Protein AF-A0A6A5R6W8-F1 (afdb_monomer_lite)

Organism: NCBI:txid1150837

Sequence (147 aa):
MFTYLPLYRVLVCQEHCYAVYNLDEHLKRLHKLPSAERRRLIASYSGLALSPPERVPAPEPYGPPVAELGAPQSAFLCCQAAQQGADDNHPDTTTTTTTTTTSSSSSSSSNRTSCSFITTSYTWIKKHTNQQHSTQLSRWSTPSAAS

Foldseek 3Di:
DWDQDVLQLFIFDLVQLDTDDPQLVCCCPPVVDDPVVSVVVCVVCVPRDHDDPVPRDDPDPPDDDPPSSPDDADKDFQQFFFDDDPPPDDDDDDDDDDDDDDDDDDDPVPPRHGRRDIGRDPVVSQVCCVPGVVDNCPDDDDDPPDD

pLDDT: mean 77.21, std 21.68, range [32.5, 97.5]

Secondary structure (DSSP, 8-state):
-EEEETTTTEEEETTTTEEES-HHHHHHHTS---HHHHHHHHHHHTT--PPPGGGSPPPPTTPPP-GGG-SPPP-EEP-SBP-------------------------------B---EES-HHHHHHHHHHHS-------PPPP---

Structure (mmCIF, N/CA/C/O backbone):
data_AF-A0A6A5R6W8-F1
#
_entry.id   AF-A0A6A5R6W8-F1
#
loop_
_atom_site.group_PDB
_atom_site.id
_atom_site.type_symbol
_atom_site.label_atom_id
_atom_site.label_alt_id
_atom_site.label_comp_id
_atom_site.label_asym_id
_atom_site.label_entity_id
_atom_site.label_seq_id
_atom_site.pdbx_PDB_ins_code
_atom_site.Cartn_x
_atom_site.Cartn_y
_atom_site.Cartn_z
_atom_site.occupancy
_atom_site.B_iso_or_equiv
_atom_site.auth_seq_id
_atom_site.auth_comp_id
_atom_site.auth_asym_id
_atom_site.auth_atom_id
_atom_site.pdbx_PDB_model_num
ATOM 1 N N . MET A 1 1 ? -9.449 7.305 3.340 1.00 86.38 1 MET A N 1
ATOM 2 C CA . MET A 1 1 ? -10.426 6.242 2.979 1.00 86.38 1 MET A CA 1
ATOM 3 C C . MET A 1 1 ? -9.690 4.918 2.776 1.00 86.38 1 MET A C 1
ATOM 5 O O . MET A 1 1 ? -8.540 4.954 2.340 1.00 86.38 1 MET A O 1
ATOM 9 N N . PHE A 1 2 ? -10.304 3.780 3.125 1.00 95.38 2 PHE A N 1
ATOM 10 C CA . PHE A 1 2 ? -9.691 2.452 2.977 1.00 95.38 2 PHE A CA 1
ATOM 11 C C . PHE A 1 2 ? -10.521 1.550 2.068 1.00 95.38 2 PHE A C 1
ATOM 13 O O . PHE A 1 2 ? -11.739 1.490 2.220 1.00 95.38 2 PHE A O 1
ATOM 20 N N . THR A 1 3 ? -9.848 0.806 1.192 1.00 96.38 3 THR A N 1
ATOM 21 C CA . THR A 1 3 ? -10.483 -0.159 0.286 1.00 96.38 3 THR A CA 1
ATOM 22 C C . THR A 1 3 ? -9.900 -1.539 0.505 1.00 96.38 3 THR A C 1
ATOM 24 O O . THR A 1 3 ? -8.683 -1.716 0.503 1.00 96.38 3 THR A O 1
ATOM 27 N N . TYR A 1 4 ? -10.759 -2.537 0.683 1.00 96.69 4 TYR A N 1
ATOM 28 C CA . TYR A 1 4 ? -10.323 -3.926 0.709 1.00 96.69 4 TYR A CA 1
ATOM 29 C C . TYR A 1 4 ? -10.217 -4.465 -0.718 1.00 96.69 4 TYR A C 1
ATOM 31 O O . TYR A 1 4 ? -11.180 -4.378 -1.477 1.00 96.69 4 TYR A O 1
ATOM 39 N N . LEU A 1 5 ? -9.067 -5.040 -1.068 1.00 95.38 5 LEU A N 1
ATOM 40 C CA . LEU A 1 5 ? -8.842 -5.731 -2.336 1.00 95.38 5 LEU A CA 1
ATOM 41 C C . LEU A 1 5 ? -8.879 -7.249 -2.103 1.00 95.38 5 LEU A C 1
ATOM 43 O O . LEU A 1 5 ? -7.874 -7.808 -1.655 1.00 95.38 5 LEU A O 1
ATOM 47 N N . PRO A 1 6 ? -9.992 -7.945 -2.414 1.00 93.94 6 PRO A N 1
ATOM 48 C CA . PRO A 1 6 ? -10.163 -9.357 -2.069 1.00 93.94 6 PRO A CA 1
ATOM 49 C C . PRO A 1 6 ? -9.150 -10.284 -2.741 1.00 93.94 6 PRO A C 1
ATOM 51 O O . PRO A 1 6 ? -8.713 -11.244 -2.116 1.00 93.94 6 PRO A O 1
ATOM 54 N N . LEU A 1 7 ? -8.745 -9.973 -3.979 1.00 92.62 7 LEU A N 1
ATOM 55 C CA . LEU A 1 7 ? -7.785 -10.772 -4.750 1.00 92.62 7 LEU A CA 1
ATOM 56 C C . LEU A 1 7 ? -6.431 -10.897 -4.036 1.00 92.62 7 LEU A C 1
ATOM 58 O O . LEU A 1 7 ? -5.840 -11.970 -3.990 1.00 92.62 7 LEU A O 1
ATOM 62 N N . TYR A 1 8 ? -5.973 -9.799 -3.437 1.00 94.81 8 TYR A N 1
ATOM 63 C CA . TYR A 1 8 ? -4.705 -9.727 -2.707 1.00 94.81 8 TYR A CA 1
ATOM 64 C C . TYR A 1 8 ? -4.890 -9.923 -1.197 1.00 94.81 8 TYR A C 1
ATOM 66 O O . TYR A 1 8 ? -3.919 -10.136 -0.473 1.00 94.81 8 TYR A O 1
ATOM 74 N N . ARG A 1 9 ? -6.142 -9.847 -0.724 1.00 96.12 9 ARG A N 1
ATOM 75 C CA . ARG A 1 9 ? -6.536 -9.821 0.687 1.00 96.12 9 ARG A CA 1
ATOM 76 C C . ARG A 1 9 ? -5.799 -8.731 1.463 1.00 96.12 9 ARG A C 1
ATOM 78 O O . ARG A 1 9 ? -5.284 -8.964 2.551 1.00 96.12 9 ARG A O 1
ATOM 85 N N . VAL A 1 10 ? -5.737 -7.530 0.899 1.00 96.56 10 VAL A N 1
ATOM 86 C CA . VAL A 1 10 ? -5.079 -6.373 1.525 1.00 96.56 10 VAL A CA 1
ATOM 87 C C . VAL A 1 10 ? -6.054 -5.226 1.715 1.00 96.56 10 VAL A C 1
ATOM 89 O O . VAL A 1 10 ? -7.017 -5.084 0.962 1.00 96.56 10 VAL A O 1
ATOM 92 N N . LEU A 1 11 ? -5.781 -4.387 2.710 1.00 97.44 11 LEU A N 1
ATOM 93 C CA . LEU A 1 11 ? -6.490 -3.135 2.926 1.00 97.44 11 LEU A CA 1
ATOM 94 C C . LEU A 1 11 ? -5.629 -1.986 2.397 1.00 97.44 11 LEU A C 1
ATOM 96 O O . LEU A 1 11 ? -4.538 -1.762 2.901 1.00 97.44 11 LEU A O 1
ATOM 100 N N . VAL A 1 12 ? -6.084 -1.259 1.386 1.00 96.94 12 VAL A N 1
ATOM 101 C CA . VAL A 1 12 ? -5.343 -0.142 0.789 1.00 96.94 12 VAL A CA 1
ATOM 102 C C . VAL A 1 12 ? -5.766 1.166 1.436 1.00 96.94 12 VAL A C 1
ATOM 104 O O . VAL A 1 12 ? -6.958 1.445 1.555 1.00 96.94 12 VAL A O 1
ATOM 107 N N . CYS A 1 13 ? -4.795 1.983 1.838 1.00 96.62 13 CYS A N 1
ATOM 108 C CA . CYS A 1 13 ? -5.046 3.372 2.193 1.00 96.62 13 CYS A CA 1
ATOM 109 C C . CYS A 1 13 ? -5.011 4.226 0.923 1.00 96.62 13 CYS A C 1
ATOM 111 O O . CYS A 1 13 ? -3.942 4.413 0.348 1.00 96.62 13 CYS A O 1
ATOM 113 N N . GLN A 1 14 ? -6.150 4.784 0.517 1.00 93.94 14 GLN A N 1
ATOM 114 C CA . GLN A 1 14 ? -6.231 5.602 -0.699 1.00 93.94 14 GLN A CA 1
ATOM 115 C C . GLN 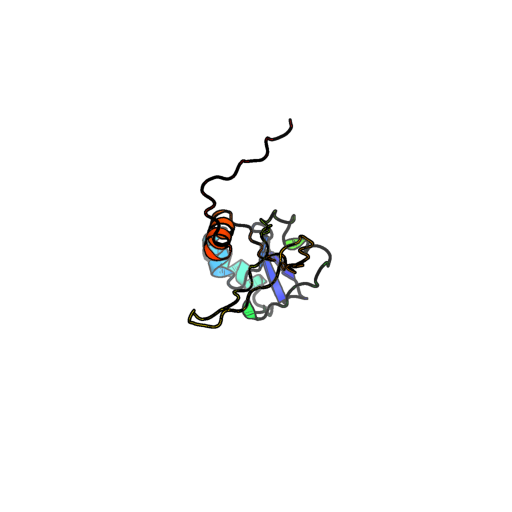A 1 14 ? -5.504 6.951 -0.576 1.00 93.94 14 GLN A C 1
ATOM 117 O O . GLN A 1 14 ? -5.119 7.533 -1.578 1.00 93.94 14 GLN A O 1
ATOM 122 N N . GLU A 1 15 ? -5.301 7.461 0.644 1.00 93.88 15 GLU A N 1
ATOM 123 C CA . GLU A 1 15 ? -4.582 8.729 0.859 1.00 93.88 15 GLU A CA 1
ATOM 124 C C . GLU A 1 15 ? -3.065 8.570 0.708 1.00 93.88 15 GLU A C 1
ATOM 126 O O . GLU A 1 15 ? -2.385 9.500 0.289 1.00 93.88 15 GLU A O 1
ATOM 131 N N . HIS A 1 16 ? -2.535 7.391 1.045 1.00 93.62 16 HIS A N 1
ATOM 132 C CA . HIS A 1 16 ? -1.099 7.113 0.986 1.00 93.62 16 HIS A CA 1
ATOM 133 C C . HIS A 1 16 ? -0.713 6.155 -0.149 1.00 93.62 16 HIS A C 1
ATOM 135 O O . HIS A 1 16 ? 0.471 5.905 -0.355 1.00 93.62 16 HIS A O 1
ATOM 141 N N . CYS A 1 17 ? -1.698 5.638 -0.887 1.00 93.75 17 CYS A N 1
ATOM 142 C CA . CYS A 1 17 ? -1.524 4.793 -2.065 1.00 93.75 17 CYS A CA 1
ATOM 143 C C . CYS A 1 17 ? -0.711 3.509 -1.820 1.00 93.75 17 CYS A C 1
ATOM 145 O O . CYS A 1 17 ? 0.094 3.109 -2.659 1.00 93.75 17 CYS A O 1
ATOM 147 N N . TYR A 1 18 ? -0.905 2.844 -0.676 1.00 92.56 18 TYR A N 1
ATOM 148 C CA . TYR A 1 18 ? -0.271 1.549 -0.402 1.00 92.56 18 TYR A CA 1
ATOM 149 C C . TYR A 1 18 ? -1.110 0.643 0.514 1.00 92.56 18 TYR A C 1
ATOM 151 O O . TYR A 1 18 ? -2.032 1.087 1.207 1.00 92.56 18 TYR A O 1
ATOM 159 N N . ALA A 1 19 ? -0.777 -0.652 0.511 1.00 94.50 19 ALA A N 1
ATOM 160 C CA . ALA A 1 19 ? -1.413 -1.680 1.331 1.00 94.50 19 ALA A CA 1
ATOM 161 C C . ALA A 1 19 ? -0.975 -1.622 2.809 1.00 94.50 19 ALA A C 1
ATOM 163 O O . ALA A 1 19 ? 0.210 -1.603 3.132 1.00 94.50 19 ALA A O 1
ATOM 164 N N . VAL A 1 20 ? -1.945 -1.650 3.717 1.00 95.75 20 VAL A N 1
ATOM 165 C CA . VAL A 1 20 ? -1.792 -1.552 5.167 1.00 95.75 20 VAL A CA 1
ATOM 166 C C . VAL A 1 20 ? -2.123 -2.897 5.809 1.00 95.75 20 VAL A C 1
ATOM 168 O O . VAL A 1 20 ? -3.234 -3.404 5.669 1.00 95.75 20 VAL A O 1
ATOM 171 N N . TYR A 1 21 ? -1.169 -3.452 6.559 1.00 95.25 21 TYR A N 1
ATOM 172 C CA . TYR A 1 21 ? -1.388 -4.654 7.373 1.00 95.25 21 TYR A CA 1
ATOM 173 C C . TYR A 1 21 ? -1.665 -4.309 8.845 1.00 95.25 21 TYR A C 1
ATOM 175 O O . TYR A 1 21 ? -2.635 -4.781 9.429 1.00 95.25 21 TYR A O 1
ATOM 183 N N . ASN A 1 22 ? -0.862 -3.419 9.443 1.00 95.06 22 ASN A N 1
ATOM 184 C CA . ASN A 1 22 ? -1.089 -2.925 10.803 1.00 95.06 22 ASN A CA 1
ATOM 185 C C . ASN A 1 22 ? -1.860 -1.595 10.780 1.00 95.06 22 ASN A C 1
ATOM 187 O O . ASN A 1 22 ? -1.268 -0.513 10.748 1.00 95.06 22 ASN A O 1
ATOM 191 N N . LEU A 1 23 ? -3.192 -1.692 10.772 1.00 95.69 23 LEU A N 1
ATOM 192 C CA . LEU A 1 23 ? -4.072 -0.532 10.642 1.00 95.69 23 LEU A CA 1
ATOM 193 C C . LEU A 1 23 ? -3.971 0.442 11.829 1.00 95.69 23 LEU A C 1
ATOM 195 O O . LEU A 1 23 ? -3.993 1.649 11.601 1.00 95.69 23 LEU A O 1
ATOM 199 N N . ASP A 1 24 ? -3.817 -0.031 13.073 1.00 96.50 24 ASP A N 1
ATOM 200 C CA . ASP A 1 24 ? -3.725 0.875 14.235 1.00 96.50 24 ASP A CA 1
ATOM 201 C C . ASP A 1 24 ? -2.484 1.769 14.162 1.00 96.50 24 ASP A C 1
ATOM 203 O O . ASP A 1 24 ? -2.588 2.992 14.293 1.00 96.50 24 ASP A O 1
ATOM 207 N N . GLU A 1 25 ? -1.319 1.177 13.884 1.00 96.94 25 GLU A N 1
ATOM 208 C CA . GLU A 1 25 ? -0.062 1.922 13.772 1.00 96.94 25 GLU A CA 1
ATOM 209 C C . GLU A 1 25 ? -0.104 2.901 12.587 1.00 96.94 25 GLU A C 1
ATOM 211 O O . GLU A 1 25 ? 0.305 4.056 12.722 1.00 96.94 25 GLU A O 1
ATOM 216 N N . HIS A 1 26 ? -0.670 2.486 11.448 1.00 97.00 26 HIS A N 1
ATOM 217 C CA . HIS A 1 26 ? -0.867 3.352 10.279 1.00 97.00 26 HIS A CA 1
ATOM 218 C C . HIS A 1 26 ? -1.735 4.574 10.608 1.00 97.00 26 HIS A C 1
ATOM 220 O O . HIS A 1 26 ? -1.334 5.718 10.373 1.00 97.00 26 HIS A O 1
ATOM 226 N N . LEU A 1 27 ? -2.904 4.349 11.213 1.00 97.31 27 LEU A N 1
ATOM 227 C CA . LEU A 1 27 ? -3.829 5.413 11.607 1.00 97.31 27 LEU A CA 1
ATOM 228 C C . LEU A 1 27 ? -3.221 6.349 12.653 1.00 97.31 27 LEU A C 1
ATOM 230 O O . LEU A 1 27 ? -3.457 7.556 12.614 1.00 97.31 27 LEU A O 1
ATOM 234 N N . LYS A 1 28 ? -2.432 5.808 13.585 1.00 97.50 28 LYS A N 1
ATOM 235 C CA . LYS A 1 28 ? -1.751 6.582 14.624 1.00 97.50 28 LYS A CA 1
ATOM 236 C C . LYS A 1 28 ? -0.644 7.463 14.048 1.00 97.50 28 LYS A C 1
ATOM 238 O O . LYS A 1 28 ? -0.548 8.626 14.429 1.00 97.50 28 LYS A O 1
ATOM 243 N N . ARG A 1 29 ? 0.205 6.928 13.168 1.00 97.31 29 ARG A N 1
ATOM 244 C CA . ARG A 1 29 ? 1.376 7.656 12.657 1.00 97.31 29 ARG A CA 1
ATOM 245 C C . ARG A 1 29 ? 1.029 8.648 11.559 1.00 97.31 29 ARG A C 1
ATOM 247 O O . ARG A 1 29 ? 1.541 9.764 11.580 1.00 97.31 29 ARG A O 1
ATOM 254 N N . LEU A 1 30 ? 0.212 8.226 10.596 1.00 97.12 30 LEU A N 1
ATOM 255 C CA . LEU A 1 30 ? 0.041 8.963 9.345 1.00 97.12 30 LEU A CA 1
ATOM 256 C C . LEU A 1 30 ? -1.227 9.799 9.327 1.00 97.12 30 LEU A C 1
ATOM 258 O O . LEU A 1 30 ? -1.169 10.976 8.991 1.00 97.12 30 LEU A O 1
ATOM 262 N N . HIS A 1 31 ? -2.343 9.237 9.788 1.00 96.44 31 HIS A N 1
ATOM 263 C CA . HIS A 1 31 ? -3.587 9.999 9.911 1.00 96.44 31 HIS A CA 1
ATOM 264 C C . HIS A 1 31 ? -3.732 10.699 11.273 1.00 96.44 31 HIS A C 1
ATOM 266 O O . HIS A 1 31 ? -4.599 11.549 11.435 1.00 96.44 31 HIS A O 1
ATOM 272 N N . LYS A 1 32 ? -2.880 10.366 12.257 1.00 96.62 32 LYS A N 1
ATOM 273 C CA . LYS A 1 32 ? -2.865 10.953 13.610 1.00 96.62 32 LYS A CA 1
ATOM 274 C C . LYS A 1 32 ? -4.223 10.888 14.323 1.00 96.62 32 LYS A C 1
ATOM 276 O O . LYS A 1 32 ? -4.556 11.770 15.113 1.00 96.62 32 LYS A O 1
ATOM 281 N N . LEU A 1 33 ? -4.995 9.825 14.080 1.00 96.31 33 LEU A N 1
ATOM 282 C CA . LEU A 1 33 ? -6.324 9.677 14.677 1.00 96.31 33 LEU A CA 1
ATOM 283 C C . LEU A 1 33 ? -6.242 9.453 16.202 1.00 96.31 33 LEU A C 1
ATOM 285 O O . LEU A 1 33 ? -5.396 8.674 16.674 1.00 96.31 33 LEU A O 1
ATOM 289 N N . PRO A 1 34 ? -7.168 10.041 16.982 1.00 96.69 34 PRO A N 1
ATOM 290 C CA .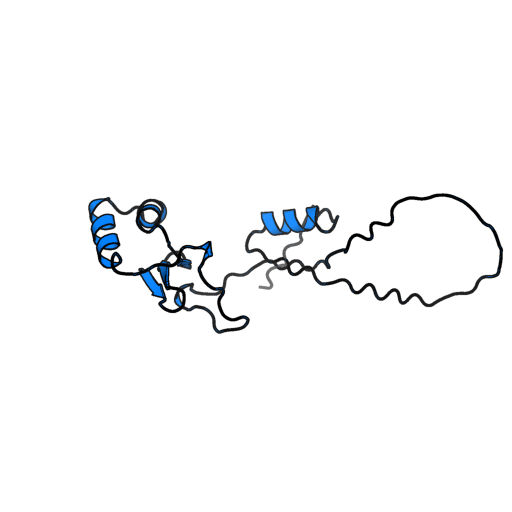 PRO A 1 34 ? -7.300 9.770 18.408 1.00 96.69 34 PRO A CA 1
ATOM 291 C C . PRO A 1 34 ? -7.765 8.329 18.673 1.00 96.69 34 PRO A C 1
ATOM 293 O O . PRO A 1 34 ? -8.441 7.698 17.862 1.00 96.69 34 PRO A O 1
ATOM 296 N N . SER A 1 35 ? -7.425 7.795 19.852 1.00 96.88 35 SER A N 1
ATOM 297 C CA . SER A 1 35 ? -7.616 6.371 20.197 1.00 96.88 35 SER A CA 1
ATOM 298 C C . SER A 1 35 ? -9.058 5.866 20.038 1.00 96.88 35 SER A C 1
ATOM 300 O O . SER A 1 35 ? -9.276 4.757 19.550 1.00 96.88 35 SER A O 1
ATOM 302 N N . ALA A 1 36 ? -10.058 6.657 20.440 1.00 96.88 36 ALA A N 1
ATOM 303 C CA . ALA A 1 36 ? -11.461 6.256 20.326 1.00 96.88 36 ALA A CA 1
ATOM 304 C C . ALA A 1 36 ? -11.892 6.073 18.862 1.00 96.88 36 ALA A C 1
ATOM 306 O O . ALA A 1 36 ? -12.563 5.098 18.530 1.00 96.88 36 ALA A O 1
ATOM 307 N N . GLU A 1 37 ? -11.461 6.974 17.982 1.00 96.56 37 GLU A N 1
ATOM 308 C CA . GLU A 1 37 ? -11.792 6.933 16.560 1.00 96.56 37 GLU A CA 1
ATOM 309 C C . GLU A 1 37 ? -11.046 5.810 15.835 1.00 96.56 37 GLU A C 1
ATOM 311 O O . GLU A 1 37 ? -11.669 5.046 15.098 1.00 96.56 37 GLU A O 1
ATOM 316 N N . ARG A 1 38 ? -9.750 5.614 16.134 1.00 96.75 38 ARG A N 1
ATOM 317 C CA . ARG A 1 38 ? -8.989 4.469 15.602 1.00 96.75 38 ARG A CA 1
ATOM 318 C C . ARG A 1 38 ? -9.654 3.145 15.939 1.00 96.75 38 ARG A C 1
ATOM 320 O O . ARG A 1 38 ? -9.835 2.325 15.049 1.00 96.75 38 ARG A O 1
ATOM 327 N N . ARG A 1 39 ? -10.073 2.945 17.195 1.00 96.88 39 ARG A N 1
ATOM 328 C CA . ARG A 1 39 ? -10.757 1.710 17.619 1.00 96.88 39 ARG A CA 1
ATOM 329 C C . ARG A 1 39 ? -12.048 1.464 16.844 1.00 96.88 39 ARG A C 1
ATOM 331 O O . ARG A 1 39 ? -12.286 0.333 16.431 1.00 96.88 39 ARG A O 1
ATOM 338 N N . ARG A 1 40 ? -12.854 2.507 16.611 1.00 96.75 40 ARG A N 1
ATOM 339 C CA . ARG A 1 40 ? -14.076 2.395 15.795 1.00 96.75 40 ARG A CA 1
ATOM 340 C C . ARG A 1 40 ? -13.756 1.985 14.358 1.00 96.75 40 ARG A C 1
ATOM 342 O O . ARG A 1 40 ? -14.428 1.111 13.823 1.00 96.75 40 ARG A O 1
ATOM 349 N N . LEU A 1 41 ? -12.723 2.577 13.762 1.00 95.50 41 LEU A N 1
ATOM 350 C CA . LEU A 1 41 ? -12.326 2.273 12.389 1.00 95.50 41 LEU A CA 1
ATOM 351 C C . LEU A 1 41 ? -11.683 0.884 12.260 1.00 95.50 41 LEU A C 1
ATOM 353 O O . LEU A 1 41 ? -11.964 0.156 11.321 1.00 95.50 41 LEU A O 1
ATOM 357 N N . ILE A 1 42 ? -10.868 0.456 13.222 1.00 96.19 42 ILE A N 1
ATOM 358 C CA . ILE A 1 42 ? -10.328 -0.912 13.250 1.00 96.19 42 ILE A CA 1
ATOM 359 C C . ILE A 1 42 ? -11.466 -1.930 13.362 1.00 96.19 42 ILE A C 1
ATOM 361 O O . ILE A 1 42 ? -11.463 -2.938 12.657 1.00 96.19 42 ILE A O 1
ATOM 365 N N . ALA A 1 43 ? -12.472 -1.648 14.195 1.00 96.56 43 ALA A N 1
ATOM 366 C CA . ALA A 1 43 ? -13.623 -2.527 14.356 1.00 96.56 43 ALA A CA 1
ATOM 367 C C . ALA A 1 43 ? -14.384 -2.742 13.034 1.00 96.56 43 ALA A C 1
ATOM 369 O O . ALA A 1 43 ? -14.780 -3.876 12.763 1.00 96.56 43 ALA A O 1
ATOM 370 N N . SER A 1 44 ? -14.505 -1.722 12.170 1.00 95.81 44 SER A N 1
ATOM 371 C CA . SER A 1 44 ? -15.186 -1.866 10.870 1.00 95.81 44 SER A CA 1
ATOM 372 C C . SER A 1 44 ? -14.470 -2.793 9.883 1.00 95.81 44 SER A C 1
ATOM 374 O O . SER A 1 44 ? -15.103 -3.272 8.949 1.00 95.81 44 SER A O 1
ATOM 376 N N . TYR A 1 45 ? -13.180 -3.077 10.090 1.00 94.81 45 TYR A N 1
ATOM 377 C CA . TYR A 1 45 ? -12.389 -3.969 9.230 1.00 94.81 45 TYR A CA 1
ATOM 378 C C . TYR A 1 45 ? -11.973 -5.272 9.925 1.00 94.81 45 TYR A C 1
ATOM 380 O O . TYR A 1 45 ? -11.299 -6.100 9.319 1.00 94.81 45 TYR A O 1
ATOM 388 N N . SER A 1 46 ? -12.386 -5.485 11.178 1.00 92.06 46 SER A N 1
ATOM 389 C CA . SER A 1 46 ? -11.932 -6.613 12.006 1.00 92.06 46 SER A CA 1
ATOM 390 C C . SER A 1 46 ? -12.321 -7.997 11.467 1.00 92.06 46 SER A C 1
ATOM 392 O O . SER A 1 46 ? -11.634 -8.975 11.746 1.00 92.06 46 SER A O 1
ATOM 394 N N . GLY A 1 47 ? -13.386 -8.086 10.662 1.00 93.75 47 GLY A N 1
ATOM 395 C CA . GLY A 1 47 ? -13.812 -9.326 10.003 1.00 93.75 47 GLY A CA 1
ATOM 396 C C . GLY A 1 47 ? -13.057 -9.663 8.712 1.00 93.75 47 GLY A C 1
ATOM 397 O O . GLY A 1 47 ? -13.295 -10.721 8.131 1.00 93.75 47 GLY A O 1
ATOM 398 N N . LEU A 1 48 ? -12.175 -8.784 8.227 1.00 95.12 48 LEU A N 1
ATOM 399 C CA . LEU A 1 48 ? -11.435 -9.016 6.989 1.00 95.12 48 LEU A CA 1
ATOM 400 C C . LEU A 1 48 ? -10.198 -9.868 7.247 1.00 95.12 48 LEU A C 1
ATOM 402 O O . LEU A 1 48 ? -9.354 -9.558 8.085 1.00 95.12 48 LEU A O 1
ATOM 406 N N . ALA A 1 49 ? -10.055 -10.930 6.463 1.00 92.94 49 ALA A N 1
ATOM 407 C CA . ALA A 1 49 ? -8.925 -11.830 6.583 1.00 92.94 49 ALA A CA 1
ATOM 408 C C . ALA A 1 49 ? -7.752 -11.326 5.728 1.00 92.94 49 ALA A C 1
ATOM 410 O O . ALA A 1 49 ? -7.624 -11.730 4.571 1.00 92.94 49 ALA A O 1
ATOM 411 N N . LEU A 1 50 ? -6.912 -10.461 6.303 1.00 95.38 50 LEU A N 1
ATOM 412 C CA . LEU A 1 50 ? -5.770 -9.854 5.613 1.00 95.38 50 LEU A CA 1
ATOM 413 C C . LEU A 1 50 ? -4.593 -10.826 5.433 1.00 95.38 50 LEU A C 1
ATOM 415 O O . LEU A 1 50 ? -4.261 -11.593 6.338 1.00 95.38 50 LEU A O 1
ATOM 419 N N . SER A 1 51 ? -3.936 -10.760 4.277 1.00 95.94 51 SER A N 1
ATOM 420 C CA . SER A 1 51 ? -2.665 -11.444 4.030 1.00 95.94 51 SER A CA 1
ATOM 421 C C . SER A 1 51 ? -1.501 -10.642 4.623 1.00 95.94 51 SER A C 1
ATOM 423 O O . SER A 1 51 ? -1.451 -9.424 4.435 1.00 95.94 51 SER A O 1
ATOM 425 N N . PRO A 1 52 ? -0.542 -11.292 5.310 1.00 94.31 52 PRO A N 1
ATOM 426 C CA . PRO A 1 52 ? 0.684 -10.629 5.740 1.00 94.31 52 PRO A CA 1
ATOM 427 C C . PRO A 1 52 ? 1.528 -10.210 4.524 1.00 94.31 52 PRO A C 1
ATOM 429 O O . PRO A 1 52 ? 1.437 -10.875 3.486 1.00 94.31 52 PRO A O 1
ATOM 432 N N . PRO A 1 53 ? 2.352 -9.147 4.634 1.00 93.44 53 PRO A N 1
ATOM 433 C CA . PRO A 1 53 ? 3.070 -8.549 3.503 1.00 93.44 53 PRO A CA 1
ATOM 434 C C . PRO A 1 53 ? 3.874 -9.546 2.664 1.00 93.44 53 PRO A C 1
ATOM 436 O O . PRO A 1 53 ? 3.880 -9.464 1.441 1.00 93.44 53 PRO A O 1
ATOM 439 N N . GLU A 1 54 ? 4.495 -10.530 3.308 1.00 94.56 54 GLU A N 1
ATOM 440 C CA . GLU A 1 54 ? 5.349 -11.538 2.674 1.00 94.56 54 GLU A CA 1
ATOM 441 C C . GLU A 1 54 ? 4.551 -12.592 1.890 1.00 94.56 54 GLU A C 1
ATOM 443 O O . GLU A 1 54 ? 5.125 -13.365 1.126 1.00 94.56 54 GLU A O 1
ATOM 448 N N . ARG A 1 55 ? 3.230 -12.659 2.098 1.00 94.12 55 ARG A N 1
ATOM 449 C CA . ARG A 1 55 ? 2.319 -13.612 1.443 1.00 94.12 55 ARG A CA 1
ATOM 450 C C . ARG A 1 55 ? 1.353 -12.941 0.471 1.00 94.12 55 ARG A C 1
ATOM 452 O O . ARG A 1 55 ? 0.485 -13.623 -0.073 1.00 94.12 55 ARG A O 1
ATOM 459 N N . VAL A 1 56 ? 1.459 -11.628 0.273 1.00 94.44 56 VAL A N 1
ATOM 460 C CA . VAL A 1 56 ? 0.665 -10.934 -0.742 1.00 94.44 56 VAL A CA 1
ATOM 461 C C . VAL A 1 56 ? 1.209 -11.337 -2.116 1.00 94.44 56 VAL A C 1
ATOM 463 O O . VAL A 1 56 ? 2.399 -11.136 -2.369 1.00 94.44 56 VAL A O 1
ATOM 466 N N . PRO A 1 57 ? 0.387 -11.924 -3.005 1.00 90.81 57 PRO A N 1
ATOM 467 C CA . PRO A 1 57 ? 0.851 -12.294 -4.332 1.00 90.81 57 PRO A CA 1
ATOM 468 C C . PRO A 1 57 ? 1.200 -11.038 -5.131 1.00 90.81 57 PRO A C 1
ATOM 470 O O . PRO A 1 57 ? 0.537 -10.005 -5.013 1.00 90.81 57 PRO A O 1
ATOM 473 N N . ALA A 1 58 ? 2.233 -11.141 -5.965 1.00 87.94 58 ALA A N 1
ATOM 474 C CA . ALA A 1 58 ? 2.528 -10.092 -6.925 1.00 87.94 58 ALA A CA 1
ATOM 475 C C . ALA A 1 58 ? 1.354 -9.946 -7.913 1.00 87.94 58 ALA A C 1
ATOM 477 O O . ALA A 1 58 ? 0.740 -10.955 -8.279 1.00 87.94 58 ALA A O 1
ATOM 478 N N . PRO A 1 59 ? 1.028 -8.715 -8.345 1.00 87.50 59 PRO A N 1
ATOM 479 C CA . PRO A 1 59 ? 0.078 -8.513 -9.429 1.00 87.50 59 PRO A CA 1
ATOM 480 C C . PRO A 1 59 ? 0.585 -9.171 -10.716 1.00 87.50 59 PRO A C 1
ATOM 482 O O . PRO A 1 59 ? 1.788 -9.384 -10.890 1.00 87.50 59 PRO A O 1
ATOM 485 N N . GLU A 1 60 ? -0.340 -9.479 -11.624 1.00 85.44 60 GLU A N 1
ATOM 486 C CA . GLU A 1 60 ? 0.005 -10.026 -12.934 1.00 85.44 60 GLU A CA 1
ATOM 487 C C . GLU A 1 60 ? 0.971 -9.077 -13.671 1.00 85.44 60 GLU A C 1
ATOM 489 O O . GLU A 1 60 ? 0.711 -7.868 -13.748 1.00 85.44 60 GLU A O 1
ATOM 494 N N . PRO A 1 61 ? 2.089 -9.590 -14.216 1.00 83.88 61 PRO A N 1
ATOM 495 C CA . PRO A 1 61 ? 2.982 -8.786 -15.036 1.00 83.88 61 PRO A CA 1
ATOM 496 C C . PRO A 1 61 ? 2.225 -8.155 -16.208 1.00 83.88 61 PRO A C 1
ATOM 498 O O . PRO A 1 61 ? 1.459 -8.830 -16.887 1.00 83.88 61 PRO A O 1
ATOM 501 N N . TYR A 1 62 ? 2.466 -6.868 -16.467 1.00 82.25 62 TYR A N 1
ATOM 502 C CA . TYR A 1 62 ? 1.838 -6.111 -17.564 1.00 82.25 62 TYR A CA 1
ATOM 503 C C . TYR A 1 62 ? 0.304 -5.995 -17.494 1.00 82.25 62 TYR A C 1
ATOM 505 O O . TYR A 1 62 ? -0.320 -5.555 -18.459 1.00 82.25 62 TYR A O 1
ATOM 513 N N . GLY A 1 63 ? -0.301 -6.343 -16.357 1.00 84.06 63 GLY A N 1
ATOM 514 C CA . GLY A 1 63 ? -1.719 -6.121 -16.109 1.00 84.06 63 GLY A CA 1
ATOM 515 C C . GLY A 1 63 ? -2.078 -4.634 -15.970 1.00 84.06 63 GLY A C 1
ATOM 516 O O . GLY A 1 63 ? -1.200 -3.768 -15.870 1.00 84.06 63 GLY A O 1
ATOM 517 N N . PRO A 1 64 ? -3.383 -4.312 -15.943 1.00 86.25 64 PRO A N 1
ATOM 518 C CA . PRO A 1 64 ? -3.836 -2.952 -15.690 1.00 86.25 64 PRO A CA 1
ATOM 519 C C . PRO A 1 64 ? -3.380 -2.463 -14.301 1.00 86.25 64 PRO A C 1
ATOM 521 O O . PRO A 1 64 ? -3.281 -3.263 -13.364 1.00 86.25 64 PRO A O 1
ATOM 524 N N . PRO A 1 65 ? -3.143 -1.149 -14.124 1.00 87.88 65 PRO A N 1
ATOM 525 C CA . PRO A 1 65 ? -2.805 -0.589 -12.821 1.00 87.88 65 PRO A CA 1
ATOM 526 C C . PRO A 1 65 ? -3.880 -0.874 -11.767 1.00 87.88 65 PRO A C 1
ATOM 52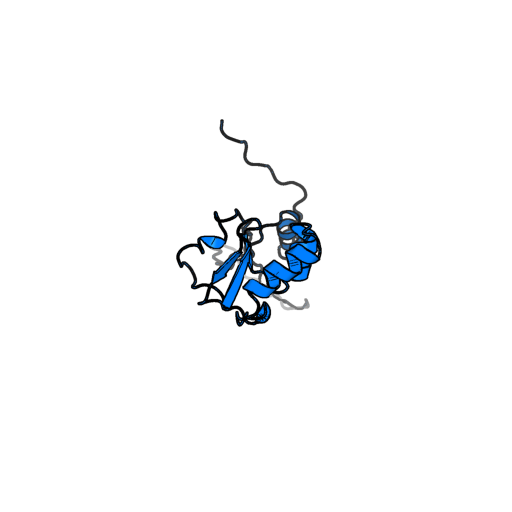8 O O . PRO A 1 65 ? -5.081 -0.827 -12.044 1.00 87.88 65 PRO A O 1
ATOM 531 N N . VAL A 1 66 ? -3.452 -1.101 -10.526 1.00 90.12 66 VAL A N 1
ATOM 532 C CA . VAL A 1 66 ? -4.368 -1.210 -9.387 1.00 90.12 66 VAL A CA 1
ATOM 533 C C . VAL A 1 66 ? -4.888 0.187 -9.051 1.00 90.12 66 VAL A C 1
ATOM 535 O O . VAL A 1 66 ? -4.172 0.979 -8.444 1.00 90.12 66 VAL A O 1
ATOM 538 N N . ALA A 1 67 ? -6.133 0.481 -9.433 1.00 90.19 67 ALA A N 1
ATOM 539 C CA . ALA A 1 67 ? -6.730 1.817 -9.315 1.00 90.19 67 ALA A CA 1
ATOM 540 C C . ALA A 1 67 ? -6.638 2.418 -7.896 1.00 90.19 67 ALA A C 1
ATOM 542 O O . ALA A 1 67 ? -6.381 3.608 -7.741 1.00 90.19 67 ALA A O 1
ATOM 543 N N . GLU A 1 68 ? -6.767 1.585 -6.858 1.00 92.44 68 GLU A N 1
ATOM 544 C CA . GLU A 1 68 ? -6.700 2.006 -5.449 1.00 92.44 68 GLU A CA 1
ATOM 545 C C . GLU A 1 68 ? -5.316 2.515 -5.007 1.00 92.44 68 GLU A C 1
ATOM 547 O O . GLU A 1 68 ? -5.202 3.147 -3.958 1.00 92.44 68 GLU A O 1
ATOM 552 N N . LEU A 1 69 ? -4.262 2.239 -5.784 1.00 90.88 69 LEU A N 1
ATOM 553 C CA . LEU A 1 69 ? -2.910 2.763 -5.557 1.00 90.88 69 LEU A CA 1
ATOM 554 C C . LEU A 1 69 ? -2.681 4.115 -6.258 1.00 90.88 69 LEU A C 1
ATOM 556 O O . LEU A 1 69 ? -1.576 4.652 -6.218 1.00 90.88 69 LEU A O 1
ATOM 560 N N . GLY A 1 70 ? -3.712 4.686 -6.883 1.00 88.00 70 GLY A N 1
ATOM 561 C CA . GLY A 1 70 ? -3.625 5.964 -7.578 1.00 88.00 70 GLY A CA 1
ATOM 562 C C . GLY A 1 70 ? -2.792 5.901 -8.861 1.00 88.00 70 GLY A C 1
ATOM 563 O O . GLY A 1 70 ? -2.620 4.848 -9.477 1.00 88.00 70 GLY A O 1
ATOM 564 N N . ALA A 1 71 ? -2.307 7.065 -9.298 1.00 87.06 71 ALA A N 1
ATOM 565 C CA . ALA A 1 71 ? -1.498 7.165 -10.506 1.00 87.06 71 ALA A CA 1
ATOM 566 C C . ALA A 1 71 ? -0.148 6.437 -10.334 1.00 87.06 71 ALA A C 1
ATOM 568 O O . ALA A 1 71 ? 0.455 6.517 -9.258 1.00 87.06 71 ALA A O 1
ATOM 569 N N . PRO A 1 72 ? 0.368 5.779 -11.389 1.00 82.88 72 PRO A N 1
ATOM 570 C CA . PRO A 1 72 ? 1.699 5.188 -11.364 1.00 82.88 72 PRO A CA 1
ATOM 571 C C . PRO A 1 72 ? 2.759 6.214 -10.959 1.00 82.88 72 PRO A C 1
ATOM 573 O O . PRO A 1 72 ? 2.760 7.351 -11.432 1.00 82.88 72 PRO A O 1
ATOM 576 N N . GLN A 1 73 ? 3.685 5.799 -10.101 1.00 82.94 73 GLN A N 1
ATOM 577 C CA . GLN A 1 73 ? 4.822 6.629 -9.722 1.00 82.94 73 GLN A CA 1
ATOM 578 C C . GLN A 1 73 ? 5.966 6.443 -10.717 1.00 82.94 73 GLN A C 1
ATOM 580 O O . GLN A 1 73 ? 6.287 5.319 -11.106 1.00 82.94 73 GLN A O 1
ATOM 585 N N . SER A 1 74 ? 6.623 7.541 -11.086 1.00 84.69 74 SER A N 1
ATOM 586 C CA . SER A 1 74 ? 7.869 7.478 -11.847 1.00 84.69 74 SER A CA 1
ATOM 587 C C . SER A 1 74 ? 8.944 6.752 -11.039 1.00 84.69 74 SER A C 1
ATOM 589 O O . SER A 1 74 ? 9.164 7.051 -9.864 1.00 84.69 74 SER A O 1
ATOM 591 N N . ALA A 1 75 ? 9.649 5.826 -11.682 1.00 85.94 75 ALA A N 1
ATOM 592 C CA . ALA A 1 75 ? 10.774 5.114 -11.096 1.00 85.94 75 ALA A CA 1
ATOM 593 C C . ALA A 1 75 ? 12.035 5.304 -11.945 1.00 85.94 75 ALA A C 1
ATOM 595 O O . ALA A 1 75 ? 11.974 5.484 -13.161 1.00 85.94 75 ALA A O 1
ATOM 596 N N . PHE A 1 76 ? 13.190 5.250 -11.292 1.00 85.06 76 PHE A N 1
ATOM 597 C CA . PHE A 1 76 ? 14.490 5.204 -11.940 1.00 85.06 76 PHE A CA 1
ATOM 598 C C . PHE A 1 76 ? 14.798 3.764 -12.337 1.00 85.06 76 PHE A C 1
ATOM 600 O O . PHE A 1 76 ? 14.823 2.879 -11.481 1.00 85.06 76 PHE A O 1
ATOM 607 N N . LEU A 1 77 ? 15.068 3.547 -13.621 1.00 85.69 77 LEU A N 1
ATOM 608 C CA . LEU A 1 77 ? 15.598 2.295 -14.148 1.00 85.69 77 LEU A CA 1
ATOM 609 C C . LEU A 1 77 ? 17.111 2.435 -14.326 1.00 85.69 77 LEU A C 1
ATOM 611 O O . LEU A 1 77 ? 17.589 3.449 -14.841 1.00 85.69 77 LEU A O 1
ATOM 615 N N 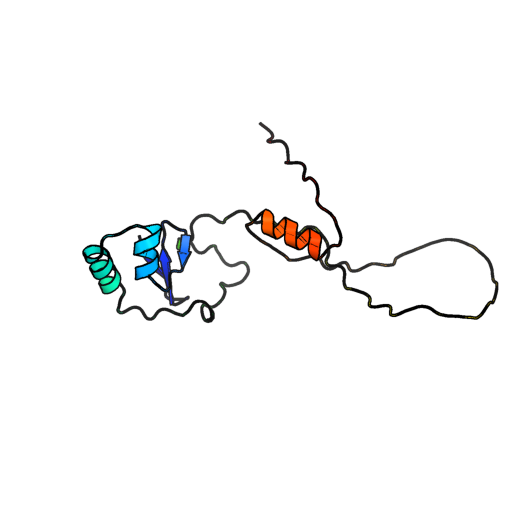. CYS A 1 78 ? 17.873 1.423 -13.920 1.00 85.94 78 CYS A N 1
ATOM 616 C CA . CYS A 1 78 ? 19.290 1.387 -14.236 1.00 85.94 78 CYS A CA 1
ATOM 617 C C . CYS A 1 78 ? 19.475 1.188 -15.748 1.00 85.94 78 CYS A C 1
ATOM 619 O O . CYS A 1 78 ? 19.052 0.184 -16.308 1.00 85.94 78 CYS A O 1
ATOM 621 N N . CYS A 1 79 ? 20.115 2.146 -16.420 1.00 80.56 79 CYS A N 1
ATOM 622 C CA . CYS A 1 79 ? 20.436 2.026 -17.845 1.00 80.56 79 CYS A CA 1
ATOM 623 C C . CYS A 1 79 ? 21.746 1.270 -18.108 1.00 80.56 79 CYS A C 1
ATOM 625 O O . CYS A 1 79 ? 22.055 0.964 -19.258 1.00 80.56 79 CYS A O 1
ATOM 627 N N . GLN A 1 80 ? 22.528 0.984 -17.062 1.00 80.62 80 GLN A N 1
ATOM 628 C CA . GLN A 1 80 ? 23.768 0.234 -17.201 1.00 80.62 80 GLN A CA 1
ATOM 629 C C . GLN A 1 80 ? 23.461 -1.241 -17.411 1.00 80.62 80 GLN A C 1
ATOM 631 O O . GLN A 1 80 ? 22.478 -1.771 -16.904 1.00 80.62 80 GLN A O 1
ATOM 636 N N . ALA A 1 81 ? 24.313 -1.930 -18.151 1.00 76.25 81 ALA A N 1
ATOM 637 C CA . ALA A 1 81 ? 24.216 -3.372 -18.245 1.00 76.25 81 ALA A CA 1
ATOM 638 C C . ALA A 1 81 ? 24.963 -4.026 -17.076 1.00 76.25 81 ALA A C 1
ATOM 640 O O . ALA A 1 81 ? 26.045 -3.572 -16.709 1.00 76.25 81 ALA A O 1
ATOM 641 N N . ALA A 1 82 ? 24.387 -5.078 -16.497 1.00 67.62 82 ALA A N 1
ATOM 642 C CA . ALA A 1 82 ? 25.017 -5.844 -15.435 1.00 67.62 82 ALA A CA 1
ATOM 643 C C . ALA A 1 82 ? 26.320 -6.460 -15.961 1.00 67.62 82 ALA A C 1
ATOM 645 O O . ALA A 1 82 ? 26.308 -7.229 -16.925 1.00 67.62 82 ALA A O 1
ATOM 646 N N . GLN A 1 83 ? 27.452 -6.111 -15.347 1.00 65.12 83 GLN A N 1
ATOM 647 C CA . GLN A 1 83 ? 28.704 -6.800 -15.630 1.00 65.12 83 GLN A CA 1
ATOM 648 C C . GLN A 1 83 ? 28.672 -8.141 -14.899 1.00 65.12 83 GLN A C 1
ATOM 650 O O . GLN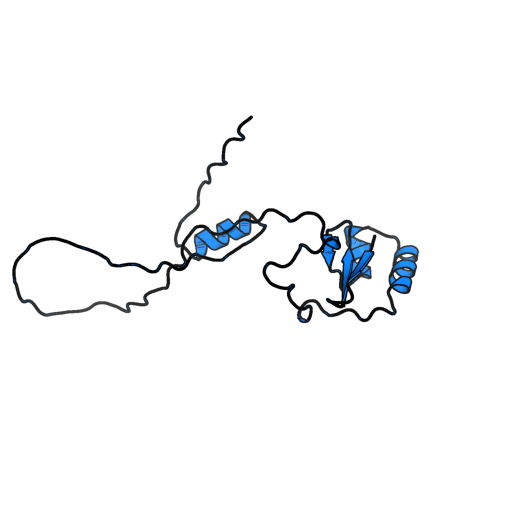 A 1 83 ? 28.695 -8.185 -13.672 1.00 65.12 83 GLN A O 1
ATOM 655 N N . GLN A 1 84 ? 28.579 -9.243 -15.644 1.00 57.12 84 GLN A N 1
ATOM 656 C CA . GLN A 1 84 ? 28.879 -10.551 -15.074 1.00 57.12 84 GLN A CA 1
ATOM 657 C C . GLN A 1 84 ? 30.376 -10.563 -14.771 1.00 57.12 84 GLN A C 1
ATOM 659 O O . GLN A 1 84 ? 31.187 -10.364 -15.676 1.00 57.12 84 GLN A O 1
ATOM 664 N N . GLY A 1 85 ? 30.729 -10.715 -13.495 1.00 53.22 85 GLY A N 1
ATOM 665 C CA . GLY A 1 85 ? 32.113 -10.911 -13.092 1.00 53.22 85 GLY A CA 1
ATOM 666 C C . GLY A 1 85 ? 32.640 -12.172 -13.762 1.00 53.22 85 GLY A C 1
ATOM 667 O O . GLY A 1 85 ? 32.255 -13.274 -13.384 1.00 53.22 85 GLY A O 1
ATOM 668 N N . ALA A 1 86 ? 33.492 -12.002 -14.770 1.00 45.47 86 ALA A N 1
ATOM 669 C CA . ALA A 1 86 ? 34.468 -13.020 -15.096 1.00 45.47 86 ALA A CA 1
ATOM 670 C C . ALA A 1 86 ? 35.468 -13.014 -13.934 1.00 45.47 86 ALA A C 1
ATOM 672 O O . ALA A 1 86 ? 36.291 -12.105 -13.813 1.00 45.47 86 ALA A O 1
ATOM 673 N N . ASP A 1 87 ? 35.312 -13.970 -13.020 1.00 42.97 87 ASP A N 1
ATOM 674 C CA . ASP A 1 87 ? 36.391 -14.375 -12.126 1.00 42.97 87 ASP A CA 1
ATOM 675 C C . ASP A 1 87 ? 37.438 -15.077 -12.999 1.00 42.97 87 ASP A C 1
ATOM 677 O O . ASP A 1 87 ? 37.433 -16.294 -13.144 1.00 42.97 87 ASP A O 1
ATOM 681 N N . ASP A 1 88 ? 38.288 -14.299 -13.668 1.00 40.06 88 ASP A N 1
ATOM 682 C CA . ASP A 1 88 ? 39.547 -14.818 -14.188 1.00 40.06 88 ASP A CA 1
ATOM 683 C C . ASP A 1 88 ? 40.573 -14.684 -13.065 1.00 40.06 88 ASP A C 1
ATOM 685 O O . ASP A 1 88 ? 41.247 -13.664 -12.881 1.00 40.06 88 ASP A O 1
ATOM 689 N N . ASN A 1 89 ? 40.626 -15.735 -12.252 1.00 40.16 89 ASN A N 1
ATOM 690 C CA . ASN A 1 89 ? 41.671 -15.944 -11.273 1.00 40.16 89 ASN A CA 1
ATOM 691 C C . ASN A 1 89 ? 43.034 -16.072 -11.986 1.00 40.16 89 ASN A C 1
ATOM 693 O O . ASN A 1 89 ? 43.362 -17.113 -12.542 1.00 40.16 89 ASN A O 1
ATOM 697 N N . HIS A 1 90 ? 43.819 -15.000 -11.860 1.00 38.16 90 HIS A N 1
ATOM 698 C CA . HIS A 1 90 ? 45.268 -14.977 -11.615 1.00 38.16 90 HIS A CA 1
ATOM 699 C C . HIS A 1 90 ? 46.256 -15.324 -12.765 1.00 38.16 90 HIS A C 1
ATOM 701 O O . HIS A 1 90 ? 46.048 -16.269 -13.522 1.00 38.16 90 HIS A O 1
ATOM 707 N N . PRO A 1 91 ? 47.380 -14.577 -12.887 1.00 59.44 91 PRO A N 1
ATOM 708 C CA . PRO A 1 91 ? 48.437 -14.832 -13.866 1.00 59.44 91 PRO A CA 1
ATOM 709 C C . PRO A 1 91 ? 49.388 -15.935 -13.377 1.00 59.44 91 PRO A C 1
ATOM 711 O O . PRO A 1 91 ? 49.646 -16.012 -12.183 1.00 59.44 91 PRO A O 1
ATOM 714 N N . ASP A 1 92 ? 49.939 -16.759 -14.277 1.00 37.66 92 ASP A N 1
ATOM 715 C CA . ASP A 1 92 ? 51.384 -16.736 -14.559 1.00 37.66 92 ASP A CA 1
ATOM 716 C C . ASP A 1 92 ? 51.861 -17.742 -15.637 1.00 37.66 92 ASP A C 1
ATOM 718 O O . ASP A 1 92 ? 51.449 -18.894 -15.698 1.00 37.66 92 ASP A O 1
ATOM 722 N N . THR A 1 93 ? 52.842 -17.252 -16.400 1.00 42.03 93 THR A N 1
ATOM 723 C CA . THR A 1 93 ? 53.973 -17.897 -17.108 1.00 42.03 93 THR A CA 1
ATOM 724 C C . THR A 1 93 ? 53.820 -18.904 -18.282 1.00 42.03 93 THR A C 1
ATOM 726 O O . THR A 1 93 ? 53.463 -20.068 -18.135 1.00 42.03 93 THR A O 1
ATOM 729 N N . THR A 1 94 ? 54.437 -18.475 -19.402 1.00 41.97 94 THR A N 1
ATOM 730 C CA . THR A 1 94 ? 55.214 -19.216 -20.440 1.00 41.97 94 THR A CA 1
ATOM 731 C C . THR A 1 94 ? 54.503 -20.056 -21.511 1.00 41.97 94 THR A C 1
ATOM 733 O O . THR A 1 94 ? 54.118 -21.194 -21.276 1.00 41.97 94 THR A O 1
ATOM 736 N N . THR A 1 95 ? 54.560 -19.601 -22.774 1.00 33.75 95 THR A N 1
ATOM 737 C CA . THR A 1 95 ? 55.536 -20.096 -23.781 1.00 33.75 95 THR A CA 1
ATOM 738 C C . THR A 1 95 ? 55.397 -19.329 -25.107 1.00 33.75 95 THR A C 1
ATOM 740 O O . THR A 1 95 ? 54.329 -19.242 -25.704 1.00 33.75 95 THR A O 1
ATOM 743 N N . THR A 1 96 ? 56.520 -18.773 -25.556 1.00 40.22 96 THR A N 1
ATOM 744 C CA . THR A 1 96 ? 56.781 -18.109 -26.839 1.00 40.22 96 THR A CA 1
ATOM 745 C C . THR A 1 96 ? 56.473 -19.001 -28.047 1.00 40.22 96 THR A C 1
ATOM 747 O O . THR A 1 96 ? 57.010 -20.099 -28.113 1.00 40.22 96 THR A O 1
ATOM 750 N N . THR A 1 97 ? 55.747 -18.508 -29.061 1.00 32.66 97 THR A N 1
ATOM 751 C CA . THR A 1 97 ? 56.052 -18.755 -30.491 1.00 32.66 97 THR A CA 1
ATOM 752 C C . THR A 1 97 ? 55.420 -17.667 -31.370 1.00 32.66 97 THR A C 1
ATOM 754 O O . THR A 1 97 ? 54.219 -17.421 -31.353 1.00 32.66 97 THR A O 1
ATOM 757 N N . THR A 1 98 ? 56.288 -17.009 -32.129 1.00 39.47 98 THR A N 1
ATOM 758 C CA . THR A 1 98 ? 56.081 -15.951 -33.121 1.00 39.47 98 THR A CA 1
ATOM 759 C C . THR A 1 98 ? 55.289 -16.430 -34.341 1.00 39.47 98 THR A C 1
ATOM 761 O O . THR A 1 98 ? 55.767 -17.352 -34.990 1.00 39.47 98 THR A O 1
ATOM 764 N N . THR A 1 99 ? 54.193 -15.770 -34.755 1.00 32.91 99 THR A N 1
ATOM 765 C CA . THR A 1 99 ? 53.853 -15.581 -36.191 1.00 32.91 99 THR A CA 1
ATOM 766 C C . THR A 1 99 ? 52.836 -14.439 -36.418 1.00 32.91 99 THR A C 1
ATOM 768 O O . THR A 1 99 ? 51.683 -14.524 -36.019 1.00 32.91 99 THR A O 1
ATOM 771 N N . THR A 1 100 ? 53.321 -13.382 -37.077 1.00 32.50 100 THR A N 1
ATOM 772 C CA . THR A 1 100 ? 52.706 -12.510 -38.104 1.00 32.50 100 THR A CA 1
ATOM 773 C C . THR A 1 100 ? 51.308 -11.883 -37.923 1.00 32.50 100 THR A C 1
ATOM 775 O O . THR A 1 100 ? 50.262 -12.519 -37.944 1.00 32.50 100 THR A O 1
ATOM 778 N N . THR A 1 101 ? 51.346 -10.551 -37.910 1.00 36.50 101 THR A N 1
ATOM 779 C CA . THR A 1 101 ? 50.305 -9.522 -38.012 1.00 36.50 101 THR A CA 1
ATOM 780 C C . THR A 1 101 ? 49.410 -9.640 -39.257 1.00 36.50 101 THR A C 1
ATOM 782 O O . THR A 1 101 ? 49.935 -9.684 -40.366 1.00 36.50 101 THR A O 1
ATOM 785 N N . THR A 1 102 ? 48.080 -9.549 -39.102 1.00 33.06 102 THR A N 1
ATOM 786 C CA . THR A 1 102 ? 47.207 -8.527 -39.745 1.00 33.06 102 THR A CA 1
ATOM 787 C C . THR A 1 102 ? 45.723 -8.678 -39.345 1.00 33.06 102 THR A C 1
ATOM 789 O O . THR A 1 102 ? 45.035 -9.604 -39.744 1.00 33.06 102 THR A O 1
ATOM 792 N N . SER A 1 103 ? 45.275 -7.714 -38.535 1.00 38.38 103 SER A N 1
ATOM 793 C CA . SER A 1 103 ? 43.983 -6.998 -38.542 1.00 38.38 103 SER A CA 1
ATOM 794 C C . SER A 1 103 ? 42.633 -7.732 -38.692 1.00 38.38 103 SER A C 1
ATOM 796 O O . SER A 1 103 ? 42.254 -8.161 -39.774 1.00 38.38 103 SER A O 1
ATOM 798 N N . SER A 1 104 ? 41.832 -7.574 -37.626 1.00 36.12 104 SER A N 1
ATOM 799 C CA . SER A 1 104 ? 40.398 -7.216 -37.633 1.00 36.12 104 SER A CA 1
ATOM 800 C C . SER A 1 104 ? 39.415 -8.295 -38.114 1.00 36.12 104 SER 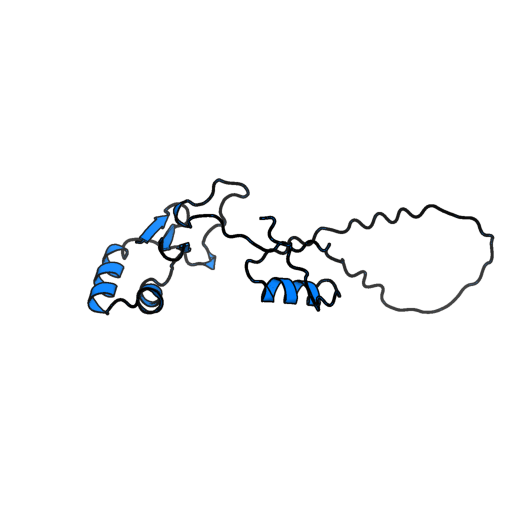A C 1
ATOM 802 O O . SER A 1 104 ? 39.294 -8.594 -39.292 1.00 36.12 104 SER A O 1
ATOM 804 N N . SER A 1 105 ? 38.544 -8.829 -37.260 1.00 36.81 105 SER A N 1
ATOM 805 C CA . SER A 1 105 ? 37.421 -8.047 -36.737 1.00 36.81 105 SER A CA 1
ATOM 806 C C . SER A 1 105 ? 36.909 -8.635 -35.427 1.00 36.81 105 SER A C 1
ATOM 808 O O . SER A 1 105 ? 36.369 -9.739 -35.373 1.00 36.81 105 SER A O 1
ATOM 810 N N . SER A 1 106 ? 37.065 -7.848 -34.374 1.00 46.88 106 SER A N 1
ATOM 811 C CA . SER A 1 106 ? 36.471 -8.036 -33.062 1.00 46.88 106 SER A CA 1
ATOM 812 C C . SER A 1 106 ? 34.950 -8.084 -33.190 1.00 46.88 106 SER A C 1
ATOM 814 O O . SER A 1 106 ? 34.306 -7.090 -33.510 1.00 46.88 106 SER A O 1
ATOM 816 N N . SER A 1 107 ? 34.364 -9.231 -32.888 1.00 42.19 107 SER A N 1
ATOM 817 C CA . SER A 1 107 ? 32.965 -9.307 -32.474 1.00 42.19 107 SER A CA 1
ATOM 818 C C . SER A 1 107 ? 32.890 -10.151 -31.212 1.00 42.19 107 SER A C 1
ATOM 820 O O . SER A 1 107 ? 32.242 -11.189 -31.141 1.00 42.19 107 SER A O 1
ATOM 822 N N . SER A 1 108 ? 33.567 -9.662 -30.170 1.00 46.53 108 SER A N 1
ATOM 823 C CA . SER A 1 108 ? 33.182 -9.974 -28.800 1.00 46.53 108 SER A CA 1
ATOM 824 C C . SER A 1 108 ? 31.824 -9.316 -28.577 1.00 46.53 108 SER A C 1
ATOM 826 O O . SER A 1 108 ? 31.731 -8.208 -28.049 1.00 46.53 108 SER A O 1
ATOM 828 N N . SER A 1 109 ? 30.765 -9.967 -29.055 1.00 47.16 109 SER A N 1
ATOM 829 C CA . SER A 1 109 ? 29.389 -9.656 -28.696 1.00 47.16 109 SER A CA 1
ATOM 830 C C . SER A 1 109 ? 29.248 -9.952 -27.210 1.00 47.16 109 SER A C 1
ATOM 832 O O . SER A 1 109 ? 28.814 -11.025 -26.801 1.00 47.16 109 SER A O 1
ATOM 834 N N . SER A 1 110 ? 29.699 -9.009 -26.382 1.00 53.72 110 SER A N 1
ATOM 835 C CA . SER A 1 110 ? 29.386 -8.979 -24.967 1.00 53.72 110 SER A CA 1
ATOM 836 C C . SER A 1 110 ? 27.873 -8.870 -24.888 1.00 53.72 110 SER A C 1
ATOM 838 O O . SER A 1 110 ? 27.316 -7.792 -25.089 1.00 53.72 110 SER A O 1
ATOM 840 N N . ASN A 1 111 ? 27.205 -9.993 -24.639 1.00 52.22 111 ASN A N 1
ATOM 841 C CA . ASN A 1 111 ? 25.795 -10.019 -24.294 1.00 52.22 111 ASN A CA 1
ATOM 842 C C . ASN A 1 111 ? 25.678 -9.352 -22.920 1.00 52.22 111 ASN A C 1
ATOM 844 O O . ASN A 1 111 ? 25.705 -10.003 -21.879 1.00 52.22 111 ASN A O 1
ATOM 848 N N . ARG A 1 112 ? 25.690 -8.017 -22.899 1.00 58.12 112 ARG A N 1
ATOM 849 C CA . ARG A 1 112 ? 25.570 -7.267 -21.661 1.00 58.12 112 ARG A CA 1
ATOM 850 C C . ARG A 1 112 ? 24.096 -7.292 -21.279 1.00 58.12 112 ARG A C 1
ATOM 852 O O . ARG A 1 112 ? 23.289 -6.581 -21.871 1.00 58.12 112 ARG A O 1
ATOM 859 N N . THR A 1 113 ? 23.736 -8.130 -20.317 1.00 68.12 113 THR A N 1
ATOM 860 C CA . THR A 1 113 ? 22.367 -8.191 -19.803 1.00 68.12 113 THR A CA 1
ATOM 861 C C . THR A 1 113 ? 22.021 -6.838 -19.188 1.00 68.12 113 THR A C 1
ATOM 863 O O . THR A 1 113 ? 22.736 -6.362 -18.308 1.00 68.12 113 THR A O 1
ATOM 866 N N . SER A 1 114 ? 20.957 -6.181 -19.644 1.00 74.00 114 SER A N 1
ATOM 867 C CA . SER A 1 114 ? 20.522 -4.900 -19.075 1.00 74.00 114 SER A CA 1
ATOM 868 C C . SER A 1 114 ? 20.272 -5.044 -17.572 1.00 74.00 114 SER A C 1
ATOM 870 O O . SER A 1 114 ? 19.576 -5.971 -17.142 1.00 74.00 114 SER A O 1
ATOM 872 N N . CYS A 1 115 ? 20.823 -4.138 -16.759 1.00 81.69 115 CYS A N 1
ATOM 873 C CA . CYS A 1 115 ? 20.554 -4.144 -15.331 1.00 81.69 115 CYS A CA 1
ATOM 874 C C . CYS A 1 115 ? 19.083 -3.789 -15.112 1.00 81.69 115 CYS A C 1
ATOM 876 O O . CYS A 1 115 ? 18.670 -2.648 -15.273 1.00 81.69 115 CYS A O 1
ATOM 878 N N . SER A 1 116 ? 18.277 -4.775 -14.728 1.00 84.06 116 SER A N 1
ATOM 879 C CA . SER A 1 116 ? 16.832 -4.594 -14.528 1.00 84.06 116 SER A CA 1
ATOM 880 C C . SER A 1 116 ? 16.501 -3.996 -13.153 1.00 84.06 116 SER A C 1
ATOM 882 O O . SER A 1 116 ? 15.396 -4.164 -12.643 1.00 84.06 116 SER A O 1
ATOM 884 N N . PHE A 1 117 ? 17.469 -3.330 -12.512 1.00 84.25 117 PHE A N 1
ATOM 885 C CA . PHE A 1 117 ? 17.260 -2.699 -11.217 1.00 84.25 117 PHE A CA 1
ATOM 886 C C . PHE A 1 117 ? 16.405 -1.443 -11.383 1.00 84.25 117 PHE A C 1
ATOM 888 O O . PHE A 1 117 ? 16.740 -0.541 -12.153 1.00 84.25 117 PHE A O 1
ATOM 895 N N . ILE A 1 118 ? 15.317 -1.380 -10.622 1.00 86.81 118 ILE A N 1
ATOM 896 C CA . ILE A 1 118 ? 14.358 -0.282 -10.620 1.00 86.81 118 ILE A CA 1
ATOM 897 C C . ILE A 1 118 ? 14.141 0.203 -9.187 1.00 86.81 118 ILE A C 1
ATOM 899 O O . ILE A 1 118 ? 14.081 -0.591 -8.247 1.00 86.81 118 ILE A O 1
ATOM 903 N N . THR A 1 119 ? 14.043 1.513 -8.990 1.00 87.69 119 THR A N 1
ATOM 904 C CA . THR A 1 119 ? 13.742 2.096 -7.677 1.00 87.69 119 THR A CA 1
ATOM 905 C C . THR A 1 119 ? 13.092 3.462 -7.822 1.00 87.69 119 THR A C 1
ATOM 907 O O . THR A 1 119 ? 13.388 4.208 -8.747 1.00 87.69 119 THR A O 1
ATOM 910 N N . THR A 1 120 ? 12.236 3.839 -6.882 1.00 86.94 120 THR A N 1
ATOM 911 C CA . THR A 1 120 ? 11.667 5.193 -6.799 1.00 86.94 120 THR A CA 1
ATOM 912 C C . THR A 1 120 ? 12.582 6.173 -6.058 1.00 86.94 120 THR A C 1
ATOM 914 O O . THR A 1 120 ? 12.277 7.360 -5.966 1.00 86.94 120 THR A O 1
ATOM 917 N N . SER A 1 121 ? 13.725 5.714 -5.533 1.00 87.38 121 SER A N 1
ATOM 918 C CA . SER A 1 121 ? 14.623 6.540 -4.728 1.00 87.38 121 SER A CA 1
ATOM 919 C C . SER A 1 121 ? 15.931 6.868 -5.444 1.00 87.38 121 SER A C 1
ATOM 921 O O . SER A 1 121 ? 16.725 5.994 -5.798 1.00 87.38 121 SER A O 1
ATOM 923 N N . TYR A 1 122 ? 16.197 8.170 -5.571 1.00 85.19 122 TYR A N 1
ATOM 924 C CA . TYR A 1 122 ? 17.428 8.693 -6.163 1.00 85.19 122 TYR A CA 1
ATOM 925 C C . TYR A 1 122 ? 18.695 8.214 -5.434 1.00 85.19 122 TYR A C 1
ATOM 927 O O . TYR A 1 122 ? 19.686 7.819 -6.051 1.00 85.19 122 TYR A O 1
ATOM 935 N N . THR A 1 123 ? 18.681 8.222 -4.100 1.00 87.06 123 THR A N 1
ATOM 936 C CA . THR A 1 123 ? 19.841 7.788 -3.311 1.00 87.06 123 THR A CA 1
ATOM 937 C C . THR A 1 123 ? 20.117 6.299 -3.510 1.00 87.06 123 THR A C 1
ATOM 939 O O . THR A 1 123 ? 21.280 5.897 -3.576 1.00 87.06 123 THR A O 1
ATOM 942 N N . TRP A 1 124 ? 19.067 5.495 -3.689 1.00 88.88 124 TRP A N 1
ATOM 943 C CA . TRP A 1 124 ? 19.186 4.066 -3.958 1.00 88.88 124 TRP A CA 1
ATOM 944 C C . TRP A 1 124 ? 19.680 3.756 -5.366 1.00 88.88 124 TRP A C 1
ATOM 946 O O . TRP A 1 124 ? 20.571 2.919 -5.484 1.00 88.88 124 TRP A O 1
ATOM 956 N N . ILE A 1 125 ? 19.200 4.436 -6.416 1.00 89.06 125 ILE A N 1
ATOM 957 C CA . ILE A 1 125 ? 19.716 4.188 -7.776 1.00 89.06 125 ILE A CA 1
ATOM 958 C C . ILE A 1 125 ? 21.186 4.605 -7.889 1.00 89.06 125 ILE A C 1
ATOM 960 O O . ILE A 1 125 ? 21.985 3.902 -8.510 1.00 89.06 125 ILE A O 1
ATOM 964 N N . LYS A 1 126 ? 21.579 5.694 -7.212 1.00 84.06 126 LYS A N 1
ATOM 965 C CA . LYS A 1 126 ? 22.976 6.133 -7.135 1.00 84.06 126 LYS A CA 1
ATOM 966 C C . LYS A 1 126 ? 23.843 5.108 -6.406 1.00 84.06 126 LYS A C 1
ATOM 968 O O . LYS A 1 126 ? 24.892 4.723 -6.916 1.00 84.06 126 LYS A O 1
ATOM 973 N N . LYS A 1 127 ? 23.401 4.644 -5.231 1.00 87.19 127 LYS A N 1
ATOM 974 C CA . LYS A 1 127 ? 24.111 3.617 -4.454 1.00 87.19 127 LYS A CA 1
ATOM 975 C C . LYS A 1 127 ? 24.245 2.321 -5.249 1.00 87.19 127 LYS A C 1
ATOM 977 O O . LYS A 1 127 ? 25.350 1.803 -5.347 1.00 87.19 127 LYS A O 1
ATOM 982 N N . HIS A 1 128 ? 23.153 1.845 -5.845 1.00 88.19 128 HIS A N 1
ATOM 983 C CA . HIS A 1 128 ? 23.150 0.675 -6.718 1.00 88.19 128 HIS A CA 1
ATOM 984 C C . HIS A 1 128 ? 24.178 0.832 -7.840 1.00 88.19 128 HIS A C 1
ATOM 986 O O . HIS A 1 128 ? 25.045 -0.020 -7.992 1.00 88.19 128 HIS A O 1
ATOM 992 N N . THR A 1 129 ? 24.138 1.950 -8.569 1.00 85.50 129 THR A N 1
ATOM 993 C CA . THR A 1 129 ? 25.016 2.151 -9.726 1.00 85.50 129 THR A CA 1
ATOM 994 C C . THR A 1 129 ? 26.490 2.211 -9.334 1.00 85.50 129 THR A C 1
ATOM 996 O O . THR A 1 129 ? 27.325 1.576 -9.973 1.00 85.50 129 THR A O 1
ATOM 999 N N . ASN A 1 130 ? 26.806 2.906 -8.239 1.00 83.38 130 ASN A N 1
ATOM 1000 C CA . ASN A 1 130 ? 28.171 2.986 -7.726 1.00 83.38 130 ASN A CA 1
ATOM 1001 C C . ASN A 1 130 ? 28.697 1.634 -7.216 1.00 83.38 130 ASN A C 1
ATOM 1003 O O . ASN A 1 130 ? 29.896 1.394 -7.284 1.00 83.38 130 ASN A O 1
ATOM 1007 N N . GLN A 1 131 ? 27.825 0.773 -6.681 1.00 83.31 131 GLN A N 1
ATOM 1008 C CA . GLN A 1 131 ? 28.218 -0.521 -6.111 1.00 83.31 131 GLN A CA 1
ATOM 1009 C C . GLN A 1 131 ? 28.275 -1.648 -7.143 1.00 83.31 131 GLN A C 1
ATOM 1011 O O . GLN A 1 131 ? 29.120 -2.525 -7.019 1.00 83.31 131 GLN A O 1
ATOM 1016 N N . GLN A 1 132 ? 27.367 -1.651 -8.120 1.00 83.31 132 GLN A N 1
ATOM 1017 C CA . GLN A 1 132 ? 27.154 -2.793 -9.015 1.00 83.31 132 GLN A CA 1
ATOM 1018 C C . GLN A 1 132 ? 27.773 -2.606 -10.405 1.00 83.31 132 GLN A C 1
ATOM 1020 O O . GLN A 1 132 ? 27.973 -3.592 -11.104 1.00 83.31 132 GLN A O 1
ATOM 1025 N N . HIS A 1 133 ? 28.100 -1.369 -10.807 1.00 82.75 133 HIS A N 1
ATOM 1026 C CA . HIS A 1 133 ? 28.606 -1.076 -12.160 1.00 82.75 133 HIS A CA 1
ATOM 1027 C C . HIS A 1 133 ? 29.990 -0.422 -12.181 1.00 82.75 133 HIS A C 1
ATOM 1029 O O . HIS A 1 133 ? 30.418 0.044 -13.232 1.00 82.75 133 HIS A O 1
ATOM 1035 N N . SER A 1 134 ? 30.688 -0.345 -11.041 1.00 70.94 134 SER A N 1
ATOM 1036 C CA . SER A 1 134 ? 32.026 0.272 -10.913 1.00 70.94 134 SER A CA 1
ATOM 1037 C C . SER A 1 134 ? 32.145 1.677 -11.530 1.00 70.94 134 SER A C 1
ATOM 1039 O O . SER A 1 134 ? 33.234 2.143 -11.855 1.00 70.94 134 SER A O 1
ATOM 1041 N N . THR A 1 135 ? 31.024 2.384 -11.688 1.00 64.31 135 THR A N 1
ATOM 1042 C CA . THR A 1 135 ? 30.973 3.758 -12.189 1.00 64.31 135 THR A CA 1
ATOM 1043 C C . THR A 1 135 ? 30.762 4.710 -11.028 1.00 64.31 135 THR A C 1
ATOM 1045 O O . THR A 1 135 ? 29.779 4.573 -10.305 1.00 64.31 135 THR A O 1
ATOM 1048 N N . GLN A 1 136 ? 31.631 5.709 -10.863 1.00 58.03 136 GLN A N 1
ATOM 1049 C CA . GLN A 1 136 ? 31.411 6.764 -9.876 1.00 58.03 136 GLN A CA 1
ATOM 1050 C C . GLN A 1 136 ? 30.501 7.844 -10.473 1.00 58.03 136 GLN A C 1
ATOM 1052 O O . GLN A 1 136 ? 30.947 8.735 -11.196 1.00 58.03 136 GLN A O 1
ATOM 1057 N N . LEU A 1 137 ? 29.206 7.786 -10.170 1.00 59.59 137 LEU A N 1
ATOM 1058 C CA . LEU A 1 137 ? 28.290 8.867 -10.524 1.00 59.59 137 LEU A CA 1
ATOM 1059 C C . LEU A 1 137 ? 28.478 10.028 -9.543 1.00 59.59 137 LEU A C 1
ATOM 1061 O O . LEU A 1 137 ? 27.818 10.115 -8.503 1.00 59.59 137 LEU A O 1
ATOM 1065 N N . SER A 1 138 ? 29.416 10.920 -9.849 1.00 54.53 138 SER A N 1
ATOM 1066 C CA . SER A 1 138 ? 29.667 12.128 -9.058 1.00 54.53 138 SER A CA 1
ATOM 1067 C C . SER A 1 138 ? 28.682 13.257 -9.392 1.00 54.53 138 SER A C 1
ATOM 1069 O O . SER A 1 138 ? 28.330 14.029 -8.500 1.00 54.53 138 SER A O 1
ATOM 1071 N N . ARG A 1 139 ? 28.146 13.314 -10.623 1.00 48.91 139 ARG A N 1
ATOM 1072 C CA . ARG A 1 139 ? 27.185 14.340 -11.064 1.00 48.91 139 ARG A CA 1
ATOM 1073 C C . ARG A 1 139 ? 26.278 13.812 -12.181 1.00 48.91 139 ARG A C 1
ATOM 1075 O O . ARG A 1 139 ? 26.774 13.280 -13.167 1.00 48.91 139 ARG A O 1
ATOM 1082 N N . TRP A 1 140 ? 24.964 13.985 -12.041 1.00 54.09 140 TRP A N 1
ATOM 1083 C CA . TRP A 1 140 ? 24.013 13.804 -13.143 1.00 54.09 140 TRP A CA 1
ATOM 1084 C C . TRP A 1 140 ? 23.552 15.163 -13.659 1.00 54.09 140 TRP A C 1
ATOM 1086 O O . TRP A 1 140 ? 23.268 16.066 -12.871 1.00 54.09 140 TRP A O 1
ATOM 1096 N N . SER A 1 141 ? 23.502 15.297 -14.984 1.00 49.25 141 SER A N 1
ATOM 1097 C CA . SER A 1 141 ? 22.858 16.416 -15.664 1.00 49.25 141 SER A CA 1
ATOM 1098 C C . SER A 1 141 ? 21.353 16.179 -15.634 1.00 49.25 141 SER A C 1
ATOM 1100 O O . SER A 1 141 ? 20.873 15.170 -16.148 1.00 49.25 141 SER A O 1
ATOM 1102 N N . THR A 1 142 ? 20.605 17.083 -15.012 1.00 45.12 142 THR A N 1
ATOM 1103 C CA . THR A 1 142 ? 19.151 17.134 -15.165 1.00 45.12 142 THR A CA 1
ATOM 1104 C C . THR A 1 142 ? 18.823 17.410 -16.635 1.00 45.12 142 THR A C 1
ATOM 1106 O O . THR A 1 142 ? 19.460 18.286 -17.227 1.00 45.12 142 THR A O 1
ATOM 1109 N N . PRO A 1 143 ? 17.853 16.711 -17.251 1.00 44.91 143 PRO A N 1
ATOM 1110 C CA . PRO A 1 143 ? 17.320 17.167 -18.524 1.00 44.91 143 PRO A CA 1
ATOM 1111 C C . PRO A 1 143 ? 16.710 18.556 -18.304 1.00 44.91 143 PRO A C 1
ATOM 1113 O O . PRO A 1 143 ? 15.909 18.742 -17.385 1.00 44.91 143 PRO A O 1
ATOM 1116 N N . SER A 1 144 ? 17.135 19.539 -19.104 1.00 42.97 144 SER A N 1
ATOM 1117 C CA . SER A 1 144 ? 16.491 20.852 -19.133 1.00 42.97 144 SER A CA 1
ATOM 1118 C C . SER A 1 144 ? 15.005 20.652 -19.392 1.00 42.97 144 SER A C 1
ATOM 1120 O O . SER A 1 144 ? 14.632 20.004 -20.370 1.00 42.97 144 SER A O 1
ATOM 1122 N N . ALA A 1 145 ? 14.169 21.209 -18.518 1.00 40.56 145 ALA A N 1
ATOM 1123 C CA . ALA A 1 145 ? 12.759 21.390 -18.808 1.00 40.56 145 ALA A CA 1
ATOM 1124 C C . ALA A 1 145 ? 12.653 22.164 -20.131 1.00 40.56 145 ALA A C 1
ATOM 1126 O O . ALA A 1 145 ? 13.122 23.299 -20.221 1.00 40.56 145 ALA A O 1
ATOM 1127 N N . ALA A 1 146 ? 12.125 21.519 -21.170 1.00 44.22 146 ALA A N 1
ATOM 1128 C CA . ALA A 1 146 ? 11.679 22.216 -22.363 1.00 44.22 146 ALA A CA 1
ATOM 1129 C C . ALA A 1 146 ? 10.374 22.926 -21.986 1.00 44.22 146 ALA A C 1
ATOM 1131 O O . ALA A 1 146 ? 9.391 22.260 -21.653 1.00 44.22 146 ALA A O 1
ATOM 1132 N N . SER A 1 147 ? 10.435 24.257 -21.935 1.00 46.97 147 SER A N 1
ATOM 1133 C CA . SER A 1 147 ? 9.282 25.150 -21.783 1.00 46.97 147 SER A CA 1
ATOM 1134 C C . SER A 1 147 ? 8.437 25.199 -23.048 1.00 46.97 147 SER A C 1
ATOM 1136 O O . SER A 1 147 ? 9.025 25.070 -24.146 1.00 46.97 147 SER A O 1
#

Radius of gyration: 25.95 Å; chains: 1; bounding box: 72×45×60 Å